Protein AF-A0A2V9VGH0-F1 (afdb_monomer_lite)

pLDDT: mean 85.01, std 13.1, range [58.16, 98.56]

Radius of gyration: 25.08 Å; chains: 1; bounding box: 73×23×24 Å

Structure (mmCIF, N/CA/C/O backbone):
data_AF-A0A2V9VGH0-F1
#
_entry.id   AF-A0A2V9VGH0-F1
#
loop_
_atom_site.group_PDB
_atom_site.id
_atom_site.type_symbol
_atom_site.label_atom_id
_atom_site.label_alt_id
_atom_site.label_comp_id
_atom_site.label_asym_id
_atom_site.label_entity_id
_atom_site.label_seq_id
_atom_site.pdbx_PDB_ins_code
_atom_site.Cartn_x
_atom_site.Cartn_y
_atom_site.Cartn_z
_atom_site.occupancy
_atom_site.B_iso_or_equiv
_atom_site.auth_seq_id
_atom_site.auth_comp_id
_atom_site.auth_asym_id
_atom_site.auth_atom_id
_atom_site.pdbx_PDB_model_num
ATOM 1 N N . MET A 1 1 ? 56.999 10.275 2.379 1.00 65.88 1 MET A N 1
ATOM 2 C CA . MET A 1 1 ? 55.848 11.202 2.238 1.00 65.88 1 MET A CA 1
ATOM 3 C C . MET A 1 1 ? 54.857 10.789 1.146 1.00 65.88 1 MET A C 1
ATOM 5 O O . MET A 1 1 ? 53.669 10.786 1.430 1.00 65.88 1 MET A O 1
ATOM 9 N N . SER A 1 2 ? 55.290 10.383 -0.059 1.00 78.06 2 SER A N 1
ATOM 10 C CA . SER A 1 2 ? 54.354 9.959 -1.129 1.00 78.06 2 SER A CA 1
ATOM 11 C C . SER A 1 2 ? 53.612 8.642 -0.823 1.00 78.06 2 SER A C 1
ATOM 13 O O . SER A 1 2 ? 52.411 8.544 -1.043 1.00 78.06 2 SER A O 1
ATOM 15 N N . LEU A 1 3 ? 54.297 7.657 -0.222 1.00 80.25 3 LEU A N 1
ATOM 16 C CA . LEU A 1 3 ? 53.717 6.341 0.086 1.00 80.25 3 LEU A CA 1
ATOM 17 C C . LEU A 1 3 ? 52.564 6.409 1.107 1.00 80.25 3 LEU A C 1
ATOM 19 O O . 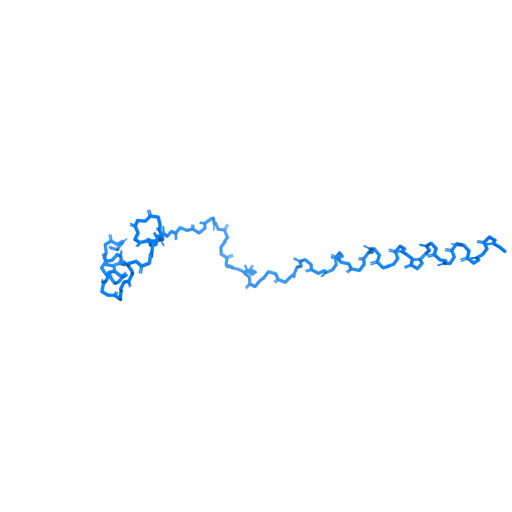LEU A 1 3 ? 51.497 5.862 0.863 1.00 80.25 3 LEU A O 1
ATOM 23 N N . ALA A 1 4 ? 52.747 7.133 2.216 1.00 83.25 4 ALA A N 1
ATOM 24 C CA . ALA A 1 4 ? 51.723 7.278 3.257 1.00 83.25 4 ALA A CA 1
ATOM 25 C C . ALA A 1 4 ? 50.464 8.007 2.750 1.00 83.25 4 ALA A C 1
ATOM 27 O O . ALA A 1 4 ? 49.350 7.642 3.108 1.00 83.25 4 ALA A O 1
ATOM 28 N N . ARG A 1 5 ? 50.635 8.996 1.861 1.00 81.94 5 ARG A N 1
ATOM 29 C CA . ARG A 1 5 ? 49.526 9.701 1.205 1.00 81.94 5 ARG A CA 1
ATOM 30 C C . ARG A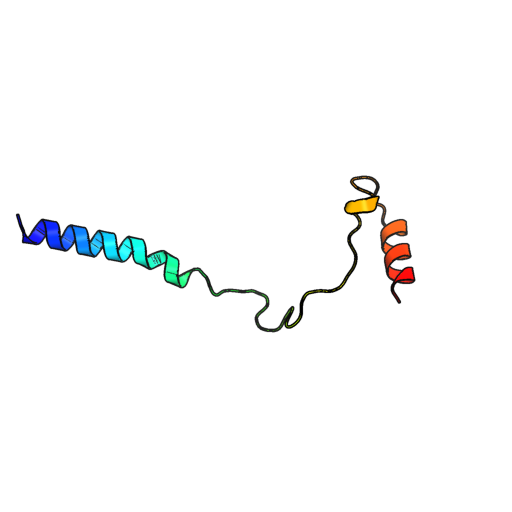 1 5 ? 48.737 8.772 0.283 1.00 81.94 5 ARG A C 1
ATOM 32 O O . ARG A 1 5 ? 47.514 8.786 0.320 1.00 81.94 5 ARG A O 1
ATOM 39 N N . ASN A 1 6 ? 49.421 7.946 -0.506 1.00 82.44 6 ASN A N 1
ATOM 40 C CA . ASN A 1 6 ? 48.760 6.998 -1.404 1.00 82.44 6 ASN A CA 1
ATOM 41 C C . ASN A 1 6 ? 47.992 5.917 -0.625 1.00 82.44 6 A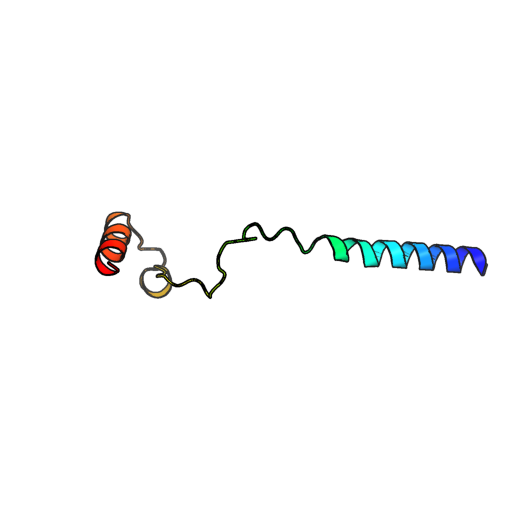SN A C 1
ATOM 43 O O . ASN A 1 6 ? 46.891 5.548 -1.021 1.00 82.44 6 ASN A O 1
ATOM 47 N N . LEU A 1 7 ? 48.532 5.466 0.513 1.00 84.50 7 LEU A N 1
ATOM 48 C CA . LEU A 1 7 ? 47.848 4.533 1.414 1.00 84.50 7 LEU A CA 1
ATOM 49 C C . LEU A 1 7 ? 46.610 5.163 2.070 1.00 84.50 7 LEU A C 1
ATOM 51 O O . LEU A 1 7 ? 45.564 4.524 2.131 1.00 84.50 7 LEU A O 1
ATOM 55 N N . LEU A 1 8 ? 46.695 6.428 2.495 1.00 85.81 8 LEU A N 1
ATOM 56 C CA . LEU A 1 8 ? 45.559 7.165 3.058 1.00 85.81 8 LEU A CA 1
ATOM 57 C C . LEU A 1 8 ? 44.430 7.346 2.029 1.00 85.81 8 LEU A C 1
ATOM 59 O O . LEU A 1 8 ? 43.261 7.149 2.352 1.00 85.81 8 LEU A O 1
ATOM 63 N N . LEU A 1 9 ? 44.778 7.680 0.783 1.00 87.56 9 LEU A N 1
ATOM 64 C CA . LEU A 1 9 ? 43.812 7.828 -0.309 1.00 87.56 9 LEU A CA 1
ATOM 65 C C . LEU A 1 9 ? 43.148 6.493 -0.675 1.00 87.56 9 LEU A C 1
ATOM 67 O O . LEU A 1 9 ? 41.941 6.462 -0.904 1.00 87.56 9 LEU A O 1
ATOM 71 N N . ALA A 1 10 ? 43.903 5.391 -0.672 1.00 85.50 10 ALA A N 1
ATOM 72 C CA . ALA A 1 10 ? 43.345 4.055 -0.877 1.00 85.50 10 ALA A CA 1
ATOM 73 C C . ALA A 1 10 ? 42.359 3.674 0.241 1.00 85.50 10 ALA A C 1
ATOM 75 O O . ALA A 1 10 ? 41.286 3.139 -0.034 1.00 85.50 10 ALA A O 1
ATOM 76 N N . PHE A 1 11 ? 42.682 4.008 1.492 1.00 86.00 11 PHE A N 1
ATOM 77 C CA . PHE A 1 11 ? 41.820 3.732 2.641 1.00 86.00 11 PHE A CA 1
ATOM 78 C C . PHE A 1 11 ? 40.525 4.559 2.610 1.00 86.00 11 PHE A C 1
ATOM 80 O O . PHE A 1 11 ? 39.441 4.027 2.837 1.00 86.00 11 PHE A O 1
ATOM 87 N N . LEU A 1 12 ? 40.617 5.843 2.248 1.00 85.31 12 LEU A N 1
ATOM 88 C CA . LEU A 1 12 ? 39.453 6.710 2.024 1.00 85.31 12 LEU A CA 1
ATOM 89 C C . LEU A 1 12 ? 38.568 6.196 0.878 1.00 85.31 12 LEU A C 1
ATOM 91 O O . LEU A 1 12 ? 37.348 6.162 1.020 1.00 85.31 12 LEU A O 1
ATOM 95 N N . GLY A 1 13 ? 39.161 5.737 -0.228 1.00 81.50 13 GLY A N 1
ATOM 96 C CA . GLY A 1 13 ? 38.417 5.147 -1.347 1.00 81.50 13 GLY A CA 1
ATOM 97 C C . GLY A 1 13 ? 37.672 3.857 -0.978 1.00 81.50 13 GLY A C 1
ATOM 98 O O . GLY A 1 13 ? 36.550 3.631 -1.436 1.00 81.50 13 GLY A O 1
ATOM 99 N N . LEU A 1 14 ? 38.252 3.033 -0.102 1.00 79.00 14 LEU A N 1
ATOM 100 C CA . LEU A 1 14 ? 37.605 1.820 0.412 1.00 79.00 14 LEU A CA 1
ATOM 101 C C . LEU A 1 14 ? 36.404 2.143 1.314 1.00 79.00 14 LEU A C 1
ATOM 103 O O . LEU A 1 14 ? 35.361 1.509 1.191 1.00 79.00 14 LEU A O 1
ATOM 107 N N . ILE A 1 15 ? 36.505 3.164 2.166 1.00 80.50 15 ILE A N 1
ATOM 108 C CA . ILE A 1 15 ? 35.393 3.588 3.035 1.00 80.50 15 ILE A CA 1
ATOM 109 C C . ILE A 1 15 ? 34.234 4.161 2.205 1.00 80.50 15 ILE A C 1
ATOM 111 O O . ILE A 1 15 ? 33.072 3.856 2.466 1.00 80.50 15 ILE A O 1
ATOM 115 N N . VAL A 1 16 ? 34.535 4.946 1.167 1.00 78.19 16 VAL A N 1
ATOM 116 C CA . VAL A 1 16 ? 33.517 5.557 0.289 1.00 78.19 16 VAL A CA 1
ATOM 117 C C . VAL A 1 16 ? 32.792 4.520 -0.582 1.00 78.19 16 VAL A C 1
ATOM 119 O O . VAL A 1 16 ? 31.659 4.757 -0.993 1.00 78.19 16 VAL A O 1
ATOM 122 N N . SER A 1 17 ? 33.397 3.355 -0.836 1.00 66.44 17 SER A N 1
ATOM 123 C CA . SER A 1 17 ? 32.798 2.281 -1.647 1.00 66.44 17 SER A CA 1
ATOM 124 C C . SER A 1 17 ? 31.999 1.244 -0.842 1.00 66.44 17 SER A C 1
ATOM 126 O O . SER A 1 17 ? 31.211 0.503 -1.430 1.00 66.44 17 SER A O 1
ATOM 128 N N . MET A 1 18 ? 32.101 1.225 0.493 1.00 64.94 18 MET A N 1
ATOM 129 C CA . MET A 1 18 ? 31.305 0.337 1.359 1.00 64.94 18 MET A CA 1
ATOM 130 C C . MET A 1 18 ? 29.767 0.469 1.239 1.00 64.94 18 MET A C 1
ATOM 132 O O . MET A 1 18 ? 29.102 -0.568 1.277 1.00 64.94 18 MET A O 1
ATOM 136 N N . PRO A 1 19 ? 29.145 1.652 1.047 1.00 70.62 19 PRO A N 1
ATOM 137 C CA . PRO A 1 19 ? 27.685 1.752 0.948 1.00 70.62 19 PRO A CA 1
ATOM 138 C C . PRO A 1 19 ? 27.106 1.271 -0.396 1.00 70.62 19 PRO A C 1
ATOM 140 O O . PRO A 1 19 ? 25.884 1.215 -0.539 1.00 70.62 19 PRO A O 1
ATOM 143 N N . LEU A 1 20 ? 27.935 0.883 -1.376 1.00 58.97 20 LEU A N 1
ATOM 144 C CA . LEU A 1 20 ? 27.460 0.341 -2.661 1.00 58.97 20 LEU A CA 1
ATOM 145 C C . LEU A 1 20 ? 26.808 -1.045 -2.527 1.00 58.97 20 LEU A C 1
ATOM 147 O O . LEU A 1 20 ? 26.053 -1.450 -3.405 1.00 58.97 20 LEU A O 1
ATOM 151 N N . TRP A 1 21 ? 27.053 -1.754 -1.424 1.00 58.16 21 TRP A N 1
ATOM 152 C CA . TRP A 1 21 ? 26.489 -3.086 -1.170 1.00 58.16 21 TRP A CA 1
ATOM 153 C C . TRP A 1 21 ? 25.215 -3.054 -0.314 1.00 58.16 21 TRP A C 1
ATOM 155 O O . TRP A 1 21 ? 24.553 -4.075 -0.156 1.00 58.16 21 TRP A O 1
ATOM 165 N N . ALA A 1 22 ? 24.835 -1.889 0.222 1.00 61.94 22 ALA A N 1
ATOM 166 C CA . ALA A 1 22 ? 23.719 -1.757 1.162 1.00 61.94 22 ALA A CA 1
ATOM 167 C C . ALA A 1 22 ? 22.337 -1.600 0.493 1.00 61.94 22 ALA A C 1
ATOM 169 O O . ALA A 1 22 ? 21.347 -1.379 1.185 1.00 61.94 22 ALA A O 1
ATOM 170 N N . GLN A 1 23 ? 22.246 -1.686 -0.838 1.00 62.88 23 GLN A N 1
ATOM 171 C CA . GLN A 1 23 ? 21.047 -1.243 -1.568 1.00 62.88 23 GLN A CA 1
ATOM 172 C C . GLN A 1 23 ? 20.092 -2.368 -1.990 1.00 62.88 23 GLN A C 1
ATOM 174 O O . GLN A 1 23 ? 18.961 -2.083 -2.366 1.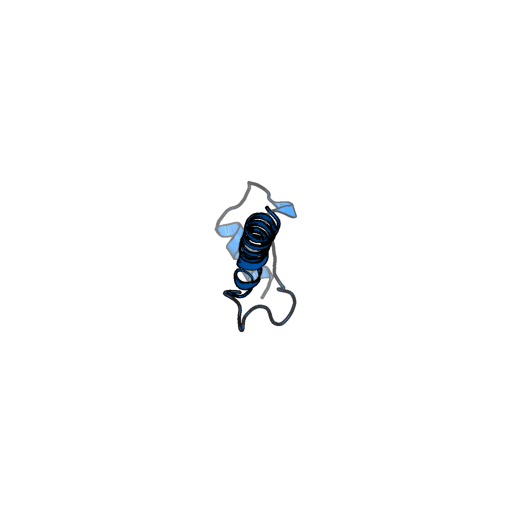00 62.88 23 GLN A O 1
ATOM 179 N N . ASN A 1 24 ? 20.486 -3.642 -1.891 1.00 60.66 24 ASN A N 1
ATOM 180 C CA . ASN A 1 24 ? 19.738 -4.730 -2.532 1.00 60.66 24 ASN A CA 1
ATOM 181 C C . ASN A 1 24 ? 19.265 -5.837 -1.581 1.00 60.66 24 ASN A C 1
ATOM 183 O O . ASN A 1 24 ? 19.436 -7.023 -1.843 1.00 60.66 24 ASN A O 1
ATOM 187 N N . ALA A 1 25 ? 18.577 -5.448 -0.511 1.00 62.03 25 ALA A N 1
ATOM 18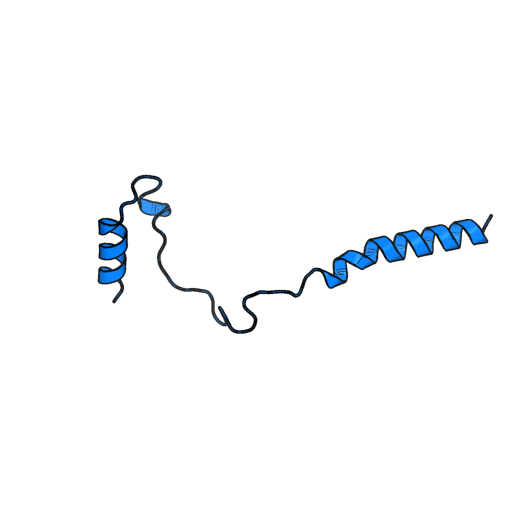8 C CA . ALA A 1 25 ? 17.659 -6.343 0.188 1.00 62.03 25 ALA A CA 1
ATOM 189 C C . ALA A 1 25 ? 16.243 -5.766 0.114 1.00 62.03 25 ALA A C 1
ATOM 191 O O . ALA A 1 25 ? 15.649 -5.426 1.132 1.00 62.03 25 ALA A O 1
ATOM 192 N N . ALA A 1 26 ? 15.711 -5.601 -1.103 1.00 64.19 26 ALA A N 1
ATOM 193 C CA . ALA A 1 26 ? 14.292 -5.314 -1.259 1.00 64.19 26 ALA A CA 1
ATOM 194 C C . ALA A 1 26 ? 13.515 -6.536 -0.723 1.00 64.19 26 ALA A C 1
ATOM 196 O O . ALA A 1 26 ? 13.633 -7.617 -1.306 1.00 64.19 26 ALA A O 1
ATOM 197 N N . PRO A 1 27 ? 12.714 -6.412 0.356 1.00 62.59 27 PRO A N 1
ATOM 198 C CA . PRO A 1 27 ? 11.924 -7.527 0.903 1.00 62.59 27 PRO A CA 1
ATOM 199 C C . PRO A 1 27 ? 10.876 -8.058 -0.092 1.00 62.59 27 PRO A C 1
ATOM 201 O O . PRO A 1 27 ? 10.234 -9.078 0.133 1.00 62.59 27 PRO A O 1
ATOM 204 N N . SER A 1 28 ? 10.693 -7.338 -1.196 1.00 68.06 28 SER A N 1
ATOM 205 C CA . SER A 1 28 ? 9.676 -7.494 -2.220 1.00 68.06 28 SER A CA 1
ATOM 206 C C . SER A 1 28 ? 10.192 -8.179 -3.485 1.00 68.06 28 SER A C 1
ATOM 208 O O . SER A 1 28 ? 9.684 -7.886 -4.559 1.00 68.06 28 SER A O 1
ATOM 210 N N . PHE A 1 29 ? 11.187 -9.071 -3.402 1.00 68.25 29 PHE A N 1
ATOM 211 C CA . PHE A 1 29 ? 11.806 -9.698 -4.586 1.00 68.25 29 PHE A CA 1
ATOM 212 C C . PHE A 1 29 ? 10.790 -10.298 -5.590 1.00 68.25 29 PHE A C 1
ATOM 214 O O . PHE A 1 29 ? 11.095 -10.383 -6.770 1.00 68.25 29 PHE A O 1
ATOM 221 N N . ASN A 1 30 ? 9.562 -10.624 -5.154 1.00 77.81 30 ASN A N 1
ATOM 222 C CA . ASN A 1 30 ? 8.432 -10.989 -6.024 1.00 77.81 30 ASN A CA 1
ATOM 223 C C . ASN A 1 30 ? 7.105 -10.258 -5.697 1.00 77.81 30 ASN A C 1
ATOM 225 O O . ASN A 1 30 ? 6.031 -10.731 -6.064 1.00 77.81 30 ASN A O 1
ATOM 229 N N . LEU A 1 31 ? 7.142 -9.133 -4.979 1.00 84.50 31 LEU A N 1
ATOM 230 C CA . LEU A 1 31 ? 5.960 -8.333 -4.629 1.00 84.50 31 LEU A CA 1
ATOM 231 C C . LEU A 1 31 ? 5.997 -6.988 -5.369 1.00 84.50 31 LEU A C 1
ATOM 233 O O . LEU A 1 31 ? 7.074 -6.466 -5.639 1.00 84.50 31 LEU A O 1
ATOM 237 N N . ALA A 1 32 ? 4.823 -6.416 -5.665 1.00 87.19 32 ALA A N 1
ATOM 238 C CA . ALA A 1 32 ? 4.677 -5.118 -6.343 1.00 87.19 32 ALA A CA 1
ATOM 239 C C . ALA A 1 32 ? 5.371 -5.029 -7.725 1.00 87.19 32 ALA A C 1
ATOM 241 O O . ALA A 1 32 ? 6.007 -4.031 -8.054 1.00 87.19 32 ALA A O 1
ATOM 242 N N . LEU A 1 33 ? 5.217 -6.072 -8.555 1.00 88.94 33 LEU A N 1
ATOM 243 C CA . LEU A 1 33 ? 5.697 -6.092 -9.951 1.00 88.94 33 LEU A CA 1
ATOM 244 C C . LEU A 1 33 ? 5.040 -5.010 -10.829 1.00 88.94 33 LEU A C 1
ATOM 246 O O . LEU A 1 33 ? 5.598 -4.592 -11.840 1.00 88.94 33 LEU A O 1
ATOM 250 N N . THR A 1 34 ? 3.855 -4.556 -10.430 1.00 89.06 34 THR A N 1
ATOM 251 C CA . THR A 1 34 ? 3.173 -3.370 -10.949 1.00 89.06 34 THR A CA 1
ATOM 252 C C . THR A 1 34 ? 2.990 -2.367 -9.812 1.00 89.06 34 THR A C 1
ATOM 254 O O . THR A 1 34 ? 2.999 -2.775 -8.644 1.00 89.06 34 THR A O 1
ATOM 257 N N . PRO A 1 35 ? 2.765 -1.074 -10.116 1.00 90.06 35 PRO A N 1
ATOM 258 C CA . PRO A 1 35 ? 2.392 -0.106 -9.093 1.00 90.06 35 PRO A CA 1
ATOM 259 C C . PRO A 1 35 ? 1.245 -0.640 -8.212 1.00 90.06 35 PRO A C 1
ATOM 261 O O . PRO A 1 35 ? 0.275 -1.181 -8.755 1.00 90.06 35 PRO A O 1
ATOM 264 N N . PRO A 1 36 ? 1.350 -0.549 -6.873 1.00 91.75 36 PRO A N 1
ATOM 265 C CA . PRO A 1 36 ? 0.324 -1.066 -5.979 1.00 91.75 36 PRO A CA 1
ATOM 266 C C . PRO A 1 36 ? -0.960 -0.245 -6.112 1.00 91.75 36 PRO A C 1
ATOM 268 O O . PRO A 1 36 ? -0.938 0.984 -6.052 1.00 91.75 36 PRO A O 1
ATOM 271 N N . MET A 1 37 ? -2.081 -0.945 -6.267 1.00 95.44 37 MET A N 1
ATOM 272 C CA . MET A 1 37 ? -3.419 -0.363 -6.318 1.00 95.44 37 MET A CA 1
ATOM 273 C C . MET A 1 37 ? -4.130 -0.611 -4.988 1.00 95.44 37 MET A C 1
ATOM 275 O O . MET A 1 37 ? -3.982 -1.677 -4.393 1.00 95.44 37 MET A O 1
ATOM 279 N N . GLY A 1 38 ? -4.906 0.365 -4.523 1.00 94.94 38 GLY A N 1
ATOM 280 C CA . GLY A 1 38 ? -5.653 0.250 -3.277 1.00 94.94 38 GLY A CA 1
ATOM 281 C C . GLY A 1 38 ? -6.280 1.570 -2.851 1.00 94.94 38 GLY A C 1
ATOM 282 O O . GLY A 1 38 ? -6.448 2.488 -3.655 1.00 94.94 38 GLY A O 1
ATOM 283 N N . TRP A 1 39 ? -6.603 1.664 -1.566 1.00 96.94 39 TRP A N 1
ATOM 284 C CA . TRP A 1 39 ? -7.252 2.820 -0.963 1.00 96.94 39 TRP A CA 1
ATOM 285 C C . TRP A 1 39 ? -6.530 3.248 0.321 1.00 96.94 39 TRP A C 1
ATOM 287 O O . TRP A 1 39 ? -5.916 2.431 1.007 1.00 96.94 39 TRP A O 1
ATOM 297 N N . ASN A 1 40 ? -6.593 4.541 0.646 1.00 97.06 40 ASN A N 1
ATOM 298 C CA . ASN A 1 40 ? -5.984 5.115 1.841 1.00 97.06 40 ASN A CA 1
ATOM 299 C C . ASN A 1 40 ? -6.982 6.026 2.577 1.00 97.06 40 ASN A C 1
ATOM 301 O O . ASN A 1 40 ? -7.605 6.899 1.971 1.00 97.06 40 ASN A O 1
ATOM 305 N N . SER A 1 41 ? -7.090 5.850 3.896 1.00 97.25 41 SER A N 1
ATOM 306 C CA . SER A 1 41 ? -8.028 6.588 4.749 1.00 97.25 41 SER A CA 1
ATOM 307 C C . SER A 1 41 ? -7.625 8.041 5.013 1.00 97.25 41 SER A C 1
ATOM 309 O O . SER A 1 41 ? -8.490 8.883 5.260 1.00 97.25 41 SER A O 1
ATOM 311 N N . TRP A 1 42 ? -6.337 8.374 4.941 1.00 97.81 42 TRP A N 1
ATOM 312 C CA . TRP A 1 42 ? -5.791 9.646 5.414 1.00 97.81 42 TRP A CA 1
ATOM 313 C C . TRP A 1 42 ? -6.360 10.853 4.676 1.00 97.81 42 TRP A C 1
ATOM 315 O O . TRP A 1 42 ? -6.807 11.803 5.315 1.00 97.81 42 TRP A O 1
ATOM 325 N N . ASN A 1 43 ? -6.414 10.790 3.342 1.00 97.44 43 ASN A N 1
ATOM 326 C CA . ASN A 1 43 ? -6.843 11.914 2.500 1.00 97.44 43 ASN A CA 1
ATOM 327 C C . ASN A 1 43 ? -8.257 12.415 2.824 1.00 97.44 43 ASN A C 1
ATOM 329 O O . ASN A 1 43 ? -8.581 13.565 2.532 1.00 97.44 43 ASN A O 1
ATOM 333 N N . LYS A 1 44 ? -9.104 11.556 3.400 1.00 96.69 44 LYS A N 1
ATOM 334 C CA . LYS A 1 44 ? -10.490 11.887 3.729 1.00 96.69 44 LYS A CA 1
ATOM 335 C C . LYS A 1 44 ? -10.751 11.968 5.230 1.00 96.69 44 LYS A C 1
ATOM 337 O O . LYS A 1 44 ? -11.529 12.821 5.650 1.00 96.69 44 LYS A O 1
ATOM 342 N N . PHE A 1 45 ? -10.147 11.082 6.016 1.00 96.75 45 PHE A N 1
ATOM 343 C CA . PHE A 1 45 ? -10.556 10.831 7.397 1.00 96.75 45 PHE A CA 1
ATOM 344 C C . PHE A 1 45 ? -9.526 11.283 8.438 1.00 96.75 45 PHE A C 1
ATOM 346 O O . PHE A 1 45 ? -9.907 11.505 9.586 1.00 96.75 45 PHE A O 1
ATOM 353 N N . ALA A 1 46 ? -8.256 11.484 8.062 1.00 97.25 46 ALA A N 1
ATOM 354 C CA . ALA A 1 46 ? -7.172 11.840 8.984 1.00 97.25 46 ALA A CA 1
ATOM 355 C C . ALA A 1 46 ? -7.180 10.958 10.253 1.00 9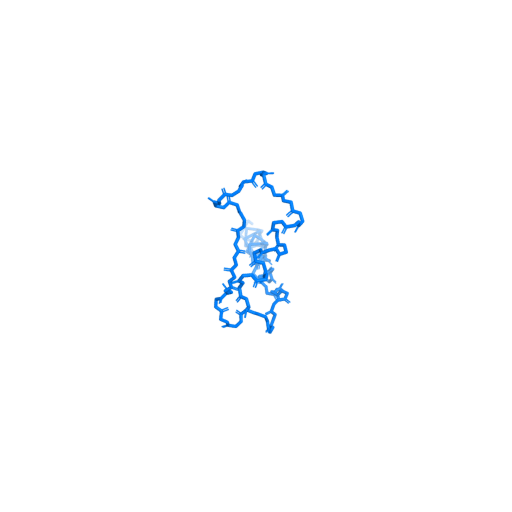7.25 46 ALA A C 1
ATOM 357 O O . ALA A 1 46 ? -7.082 9.738 10.151 1.00 97.25 46 ALA A O 1
ATOM 358 N N . CYS A 1 47 ? -7.328 11.552 11.440 1.00 97.56 47 CYS A N 1
ATOM 359 C CA . CYS A 1 47 ? -7.378 10.824 12.711 1.00 97.56 47 CYS A CA 1
ATOM 360 C C . CYS A 1 47 ? -8.741 10.168 13.006 1.00 97.56 47 CYS A C 1
ATOM 362 O O . CYS A 1 47 ? -8.843 9.389 13.950 1.00 97.56 47 CYS A O 1
ATOM 364 N N . ASN A 1 48 ? -9.793 10.473 12.241 1.00 98.00 48 ASN A N 1
ATOM 365 C CA . ASN A 1 48 ? -11.142 9.944 12.454 1.00 98.00 48 ASN A CA 1
ATOM 366 C C . ASN A 1 48 ? -11.329 8.585 11.756 1.00 98.00 48 ASN A C 1
ATOM 368 O O . ASN A 1 48 ? -12.107 8.454 10.810 1.00 98.00 48 ASN A O 1
ATOM 372 N N . VAL A 1 49 ? -10.563 7.585 12.194 1.00 97.75 49 VAL A N 1
ATOM 373 C CA . VAL A 1 49 ? -10.559 6.225 11.634 1.00 97.75 49 VAL A CA 1
ATOM 374 C C . VAL A 1 49 ? -11.118 5.239 12.659 1.00 97.75 49 VAL A C 1
ATOM 376 O O . VAL A 1 49 ? -10.726 5.265 13.822 1.00 97.75 49 VAL A O 1
ATOM 379 N N . SER A 1 50 ? -12.012 4.349 12.223 1.00 98.38 50 SER A N 1
ATOM 380 C CA . SER A 1 50 ? -12.575 3.264 13.034 1.00 98.38 50 SER A CA 1
ATOM 381 C C . SER A 1 50 ? -12.575 1.938 12.269 1.00 98.38 50 SER A C 1
ATOM 383 O O . SER A 1 50 ? -12.507 1.925 11.040 1.00 98.38 50 SER A O 1
ATOM 385 N N . GLU A 1 51 ? -12.666 0.819 12.992 1.00 98.50 51 GLU A N 1
ATOM 386 C CA . GLU A 1 51 ? -12.718 -0.526 12.403 1.00 98.50 51 GLU A CA 1
ATOM 387 C C . GLU A 1 51 ? -13.896 -0.693 11.434 1.00 98.50 51 GLU A C 1
ATOM 389 O O . GLU A 1 51 ? -13.695 -1.121 10.298 1.00 98.50 51 GLU A O 1
ATOM 394 N N . ASP A 1 52 ? -15.101 -0.292 11.850 1.00 98.56 52 ASP A N 1
ATOM 395 C CA . ASP A 1 52 ? -16.314 -0.397 11.030 1.00 98.56 52 ASP A CA 1
ATOM 396 C C . ASP A 1 52 ? -16.190 0.390 9.722 1.00 98.56 52 ASP A C 1
ATOM 398 O O . ASP A 1 52 ? -16.618 -0.073 8.667 1.00 98.56 52 ASP A O 1
ATOM 402 N N . MET A 1 53 ? -15.551 1.563 9.768 1.00 97.88 53 MET A N 1
ATOM 403 C CA . MET A 1 53 ? -15.302 2.366 8.573 1.00 97.88 53 MET A CA 1
ATOM 404 C C . MET A 1 53 ? -14.336 1.662 7.615 1.00 97.88 53 MET A C 1
ATOM 406 O O . MET A 1 53 ? -14.607 1.610 6.417 1.00 97.88 53 MET A O 1
ATOM 410 N N . ILE A 1 54 ? -13.235 1.093 8.121 1.00 98.12 54 ILE A N 1
ATOM 411 C CA . ILE A 1 54 ? -12.263 0.374 7.283 1.00 98.12 54 ILE A CA 1
ATOM 412 C C . ILE A 1 54 ? -12.905 -0.864 6.648 1.00 98.12 54 ILE A C 1
ATOM 414 O O . ILE A 1 54 ? -12.710 -1.096 5.455 1.00 98.12 54 ILE A O 1
ATOM 418 N N . LYS A 1 55 ? -13.704 -1.621 7.412 1.00 98.25 55 LYS A N 1
ATOM 419 C CA . LYS A 1 55 ? -14.468 -2.767 6.897 1.00 98.25 55 LYS A CA 1
ATOM 420 C C . LYS A 1 55 ? -15.457 -2.342 5.814 1.00 98.25 55 LYS A C 1
ATOM 422 O O . LYS A 1 55 ? -15.430 -2.908 4.731 1.00 98.25 55 LYS A O 1
ATOM 427 N N . GLY A 1 56 ? -16.230 -1.281 6.048 1.00 98.12 56 GLY A N 1
ATOM 428 C CA . GLY A 1 56 ? -17.163 -0.758 5.048 1.00 98.12 56 GLY A CA 1
ATOM 429 C C . GLY A 1 56 ? -16.479 -0.269 3.765 1.00 98.12 56 GLY A C 1
ATOM 430 O O . GLY A 1 56 ? -17.013 -0.461 2.677 1.00 98.12 56 GLY A O 1
ATOM 431 N N . MET A 1 57 ? -15.282 0.324 3.859 1.00 97.75 57 MET A N 1
ATOM 432 C CA . MET A 1 57 ? -14.490 0.699 2.676 1.00 97.75 57 MET A CA 1
ATOM 433 C C . MET A 1 57 ? -13.957 -0.526 1.932 1.00 97.75 57 MET A C 1
ATOM 435 O O . MET A 1 57 ? -13.902 -0.505 0.706 1.00 97.75 57 MET A O 1
ATOM 439 N N . ALA A 1 58 ? -13.581 -1.586 2.653 1.00 97.62 58 ALA A N 1
ATOM 440 C CA . ALA A 1 58 ? -13.188 -2.853 2.046 1.00 97.62 58 ALA A CA 1
ATOM 441 C C . ALA A 1 58 ? -14.362 -3.511 1.307 1.00 97.62 58 ALA A C 1
ATOM 443 O O . ALA A 1 58 ? -14.196 -3.879 0.147 1.00 97.62 58 ALA A O 1
ATOM 444 N N . ASP A 1 59 ? -15.542 -3.566 1.931 1.00 98.06 59 ASP A N 1
ATOM 445 C CA . ASP A 1 59 ? -16.766 -4.106 1.326 1.00 98.06 59 ASP A CA 1
ATOM 446 C C . ASP A 1 59 ? -17.206 -3.302 0.092 1.00 98.06 59 ASP A C 1
ATOM 448 O O . ASP A 1 59 ? -17.761 -3.864 -0.841 1.00 98.06 59 ASP A O 1
ATOM 452 N N . ALA A 1 60 ? -16.939 -1.993 0.052 1.00 97.38 60 ALA A N 1
ATOM 453 C CA . ALA A 1 60 ? -17.262 -1.147 -1.098 1.00 97.38 60 ALA A CA 1
ATOM 454 C C . ALA A 1 60 ? -16.294 -1.302 -2.291 1.00 97.38 60 ALA A C 1
ATOM 456 O O . ALA A 1 60 ? -16.593 -0.802 -3.376 1.00 97.38 60 ALA A O 1
ATOM 457 N N . MET A 1 61 ? -15.120 -1.919 -2.100 1.00 95.75 61 MET A N 1
ATOM 458 C CA . MET A 1 61 ? -14.115 -2.112 -3.157 1.00 95.75 61 MET A CA 1
ATOM 459 C C . MET A 1 61 ? -14.290 -3.417 -3.948 1.00 95.75 61 MET A C 1
ATOM 461 O O . MET A 1 61 ? -13.681 -3.541 -5.014 1.00 95.75 61 MET A O 1
ATOM 465 N N . VAL A 1 62 ? -15.063 -4.376 -3.430 1.00 90.50 62 VAL A N 1
ATOM 466 C CA . VAL A 1 62 ? -15.288 -5.712 -4.015 1.00 90.50 62 VAL A CA 1
ATOM 467 C C . VAL A 1 62 ? -16.724 -5.886 -4.488 1.00 90.50 62 VAL A C 1
ATOM 469 O O . VAL A 1 62 ? -16.901 -6.644 -5.467 1.00 90.50 62 VAL A O 1
#

Secondary structure (DSSP, 8-state):
-HHHHHHHHHHHHHHHHGGGGTT---TTTTS-SS------SHHHHTT---HHHHHHHHHTT-

Sequence (62 aa):
MSLARNLLLAFLGLIVSMPLWAQNAAPSFNLALTPPMGWNSWNKFACNVSEDMIKGMADAMV

Foldseek 3Di:
DVVVVVVVVVVVVVVVCVCVPVPPPPVPPPHCPDPDDDDDCCVPQNVNDDPVVVVVRVVVVD